Protein AF-A0A812L9D6-F1 (afdb_monomer_lite)

Radius of gyration: 20.51 Å; chains: 1; bounding box: 46×34×57 Å

InterPro domains:
  IPR001214 SET domain [PF00856] (75-117)
  IPR046341 SET domain superfamily [G3DSA:2.170.270.10] (20-146)
  IPR046341 SET domain superfamily [SSF82199] (72-144)
  IPR050869 Histone-lysine N-methyltransferase [PTHR12197] (23-146)

Structure (mmCIF, N/CA/C/O backbone):
data_AF-A0A812L9D6-F1
#
_entry.id   AF-A0A812L9D6-F1
#
loop_
_atom_site.group_PDB
_atom_site.id
_atom_site.type_symbol
_atom_site.label_atom_id
_atom_site.label_alt_id
_atom_site.label_comp_id
_atom_site.label_asym_id
_atom_site.label_entity_id
_atom_site.label_seq_id
_atom_site.pdbx_PDB_ins_code
_atom_site.Cartn_x
_atom_site.Cartn_y
_atom_site.Cartn_z
_atom_site.occupancy
_atom_site.B_iso_or_equiv
_atom_site.auth_seq_id
_atom_site.auth_comp_id
_atom_site.auth_asym_id
_atom_site.auth_atom_id
_atom_site.pdbx_PDB_model_num
ATOM 1 N N . MET A 1 1 ? -16.337 -14.454 28.042 1.00 45.38 1 MET A N 1
ATOM 2 C CA . MET A 1 1 ? -16.118 -13.035 28.392 1.00 45.38 1 MET A CA 1
ATOM 3 C C . MET A 1 1 ? -17.314 -12.297 27.827 1.00 45.38 1 MET A C 1
ATOM 5 O O . MET A 1 1 ? -17.505 -12.370 26.621 1.00 45.38 1 MET A O 1
ATOM 9 N N . LEU A 1 2 ? -18.197 -11.787 28.682 1.00 55.41 2 LEU A N 1
ATOM 10 C CA . LEU A 1 2 ? -19.445 -11.154 28.254 1.00 55.41 2 LEU A CA 1
ATOM 11 C C . LEU A 1 2 ? -19.100 -9.796 27.634 1.00 55.41 2 LEU A C 1
ATOM 13 O O . LEU A 1 2 ? -18.436 -8.988 28.278 1.00 55.41 2 LEU A O 1
ATOM 17 N N . THR A 1 3 ? -19.486 -9.580 26.380 1.00 57.03 3 THR A N 1
ATOM 18 C CA . THR A 1 3 ? -19.494 -8.247 25.767 1.00 57.03 3 THR A CA 1
ATOM 19 C C . THR A 1 3 ? -20.417 -7.343 26.594 1.00 57.03 3 THR A C 1
ATOM 21 O O . THR A 1 3 ? -21.550 -7.762 26.846 1.00 57.03 3 THR A O 1
ATOM 24 N N . PRO A 1 4 ? -19.960 -6.162 27.052 1.00 64.38 4 PRO A N 1
ATOM 25 C CA . PRO A 1 4 ? -20.792 -5.234 27.821 1.00 64.38 4 PRO A CA 1
ATOM 26 C C . PRO A 1 4 ? -22.018 -4.783 27.017 1.00 64.38 4 PRO A C 1
ATOM 28 O O . PRO A 1 4 ? -21.965 -4.746 25.784 1.00 64.38 4 PRO A O 1
ATOM 31 N N . SER A 1 5 ? -23.111 -4.423 27.695 1.00 71.44 5 SER A N 1
ATOM 32 C CA . SER A 1 5 ? -24.250 -3.777 27.029 1.00 71.44 5 SER A CA 1
ATOM 33 C C . SER A 1 5 ? -23.889 -2.351 26.582 1.00 71.44 5 SER A C 1
ATOM 35 O O . SER A 1 5 ? -22.918 -1.772 27.070 1.00 71.44 5 SER A O 1
ATOM 37 N N . GLU A 1 6 ? -24.666 -1.751 25.671 1.00 67.44 6 GLU A N 1
ATOM 38 C CA . GLU A 1 6 ? -24.433 -0.355 25.250 1.00 67.44 6 GLU A CA 1
ATOM 39 C C . GLU A 1 6 ? -24.494 0.633 26.427 1.00 67.44 6 GLU A C 1
ATOM 41 O O . GLU A 1 6 ? -23.707 1.574 26.480 1.00 67.44 6 GLU A O 1
ATOM 46 N N . GLN A 1 7 ? -25.364 0.383 27.410 1.00 75.94 7 GLN A N 1
ATOM 47 C CA . GLN A 1 7 ? -25.464 1.212 28.615 1.00 75.94 7 GLN A CA 1
ATOM 48 C C . GLN A 1 7 ? -24.218 1.095 29.504 1.00 75.94 7 GLN A C 1
ATOM 50 O O . GLN A 1 7 ? -23.740 2.104 30.022 1.00 75.94 7 GLN A O 1
ATOM 55 N N . ASP A 1 8 ? -23.652 -0.109 29.640 1.00 75.44 8 ASP A N 1
ATOM 56 C CA . ASP A 1 8 ? -22.405 -0.319 30.393 1.00 75.44 8 ASP A CA 1
ATOM 57 C C . ASP A 1 8 ? -21.229 0.404 29.725 1.00 75.44 8 ASP A C 1
ATOM 59 O O . ASP A 1 8 ? -20.369 0.981 30.386 1.00 75.44 8 ASP A O 1
ATOM 63 N N . LEU A 1 9 ? -21.208 0.396 28.394 1.00 70.56 9 LEU A N 1
ATOM 64 C CA . LEU A 1 9 ? -20.206 1.066 27.575 1.00 70.56 9 LEU A CA 1
ATOM 65 C C . LEU A 1 9 ? -20.227 2.581 27.719 1.00 70.56 9 LEU A C 1
ATOM 67 O O . LEU A 1 9 ? -19.166 3.196 27.829 1.00 70.56 9 LEU A O 1
ATOM 71 N N . ASP A 1 10 ? -21.416 3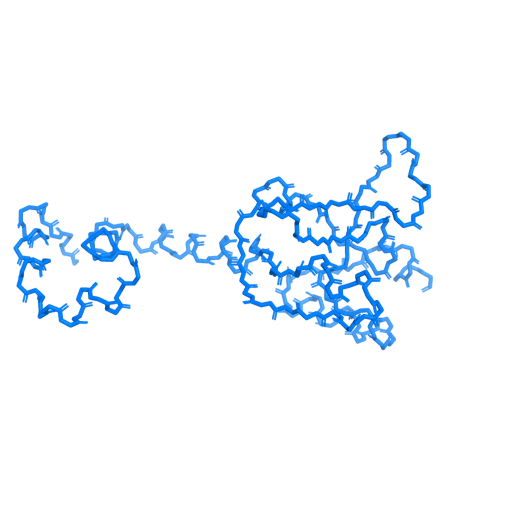.168 27.747 1.00 73.12 10 ASP A N 1
ATOM 72 C CA . ASP A 1 10 ? -21.584 4.608 27.908 1.00 73.12 10 ASP A CA 1
ATOM 73 C C . ASP A 1 10 ? -21.152 5.063 29.297 1.00 73.12 10 ASP A C 1
ATOM 75 O O . ASP A 1 10 ? -20.348 5.988 29.414 1.00 73.12 10 ASP A O 1
ATOM 79 N N . ALA A 1 11 ? -21.545 4.322 30.334 1.00 78.12 11 ALA A N 1
ATOM 80 C CA . ALA A 1 11 ? -21.069 4.561 31.691 1.00 78.12 11 ALA A CA 1
ATOM 81 C C . ALA A 1 11 ? -19.537 4.431 31.800 1.00 78.12 11 ALA A C 1
ATOM 83 O O . ALA A 1 11 ? -18.886 5.235 32.468 1.00 78.12 11 ALA A O 1
ATOM 84 N N . MET A 1 12 ? -18.931 3.451 31.118 1.00 74.88 12 MET A N 1
ATOM 85 C CA . MET A 1 12 ? -17.473 3.288 31.084 1.00 74.88 12 MET A CA 1
ATOM 86 C C . MET A 1 12 ? -16.769 4.452 30.382 1.00 74.88 12 MET A C 1
ATOM 88 O O . MET A 1 12 ? -15.722 4.891 30.855 1.00 74.88 12 MET A O 1
ATOM 92 N N . VAL A 1 13 ? -17.317 4.945 29.268 1.00 71.00 13 VAL A N 1
ATOM 93 C CA . VAL A 1 13 ? -16.786 6.103 28.535 1.00 71.00 13 VAL A CA 1
ATOM 94 C C . VAL A 1 13 ? -16.868 7.371 29.379 1.00 71.00 13 VAL A C 1
ATOM 96 O O . VAL A 1 13 ? -15.885 8.105 29.455 1.00 71.00 13 VAL A O 1
ATOM 99 N N . GLU A 1 14 ? -18.007 7.619 30.023 1.00 75.62 14 GLU A N 1
ATOM 100 C CA . GLU A 1 14 ? -18.222 8.789 30.883 1.00 75.62 14 GLU A CA 1
ATOM 101 C C . GLU A 1 14 ? -17.350 8.756 32.144 1.00 75.62 14 GLU A C 1
ATOM 103 O O . GLU A 1 14 ? -16.898 9.799 32.616 1.00 75.62 14 GLU A O 1
ATOM 108 N N . ALA A 1 15 ? -17.051 7.561 32.662 1.00 76.94 15 ALA A N 1
ATOM 109 C CA . ALA A 1 15 ? -16.161 7.371 33.803 1.00 76.94 15 ALA A CA 1
ATOM 110 C C . ALA A 1 15 ? -14.666 7.514 33.458 1.00 76.94 15 ALA A C 1
ATOM 112 O O . ALA A 1 15 ? -13.825 7.524 34.365 1.00 76.94 15 ALA A O 1
ATOM 113 N N . LEU A 1 16 ? -14.291 7.606 32.173 1.00 69.31 16 LEU A N 1
ATOM 114 C CA . LEU A 1 16 ? -12.894 7.819 31.807 1.00 69.31 16 LEU A CA 1
ATOM 115 C C . LEU A 1 16 ? -12.440 9.212 32.262 1.00 69.31 16 LEU A C 1
ATOM 117 O O . LEU A 1 16 ? -13.097 10.211 31.969 1.00 69.31 16 LEU A O 1
ATOM 121 N N . PRO A 1 17 ? -11.265 9.322 32.909 1.00 64.19 17 PRO A N 1
ATOM 122 C CA . PRO A 1 17 ? -10.674 10.619 33.193 1.00 64.19 17 PRO A CA 1
ATOM 123 C C . PRO A 1 17 ? -10.557 11.451 31.910 1.00 64.19 17 PRO A C 1
ATOM 125 O O . PRO A 1 17 ? -10.134 10.923 30.879 1.00 64.19 17 PRO A O 1
ATOM 128 N N . ALA A 1 18 ? -10.856 12.752 31.979 1.00 64.12 18 ALA A N 1
ATOM 129 C CA . ALA A 1 18 ? -10.880 13.645 30.812 1.00 64.12 18 ALA A CA 1
ATOM 130 C C . ALA A 1 18 ? -9.596 13.579 29.955 1.00 64.12 18 ALA A C 1
ATOM 132 O O . ALA A 1 18 ? -9.654 13.636 28.728 1.00 64.12 18 ALA A O 1
ATOM 133 N N . TRP A 1 19 ? -8.437 13.365 30.590 1.00 61.69 19 TRP A N 1
ATOM 134 C CA . TRP A 1 19 ? -7.146 13.214 29.910 1.00 61.69 19 TRP A CA 1
ATOM 135 C C . TRP A 1 19 ? -7.030 11.928 29.070 1.00 61.69 19 TRP A C 1
ATOM 137 O O . TRP A 1 19 ? -6.296 11.889 28.085 1.00 61.69 19 TRP A O 1
ATOM 147 N N . ARG A 1 20 ? -7.755 10.863 29.429 1.00 54.56 20 ARG A N 1
ATOM 148 C CA . ARG A 1 20 ? -7.703 9.554 28.761 1.00 54.56 20 ARG A CA 1
ATOM 149 C C . ARG A 1 20 ? -8.584 9.518 27.512 1.00 54.56 20 ARG A C 1
ATOM 151 O O . ARG A 1 20 ? -8.209 8.891 26.526 1.00 54.56 20 ARG A O 1
ATOM 158 N N . GLY A 1 21 ? -9.694 10.261 27.522 1.00 51.97 21 GLY A N 1
ATOM 159 C CA . GLY A 1 21 ? -10.504 10.529 26.329 1.00 51.97 21 GLY A CA 1
ATOM 160 C C . GLY A 1 21 ? -9.778 11.387 25.283 1.00 51.97 21 GLY A C 1
ATOM 161 O O . GLY A 1 21 ? -10.024 11.219 24.096 1.00 51.97 21 GLY A O 1
ATOM 162 N N . GLN A 1 22 ? -8.844 12.247 25.711 1.00 51.81 22 GLN A N 1
ATOM 163 C CA . GLN A 1 22 ? -8.005 13.074 24.830 1.00 51.81 22 GLN A CA 1
ATOM 164 C C . GLN A 1 22 ? -6.818 12.317 24.202 1.00 51.81 22 GLN A C 1
ATOM 166 O O . GLN A 1 22 ? -6.334 12.726 23.152 1.00 51.81 22 GLN A O 1
ATOM 171 N N . GLN A 1 23 ? -6.339 11.227 24.818 1.00 52.41 23 GLN A N 1
ATOM 172 C CA . GLN A 1 23 ? -5.249 10.396 24.271 1.00 52.41 23 GLN A CA 1
ATOM 173 C C . GLN A 1 23 ? -5.710 9.384 23.219 1.00 52.41 23 GLN A C 1
ATOM 175 O O . GLN A 1 23 ? -4.919 8.963 22.377 1.00 52.41 23 GLN A O 1
ATOM 180 N N . LEU A 1 24 ? -6.975 8.970 23.261 1.00 54.59 24 LEU A N 1
ATOM 181 C CA . LEU A 1 24 ? -7.573 8.232 22.160 1.00 54.59 24 LEU A CA 1
ATOM 182 C C . LEU A 1 24 ? -7.982 9.265 21.115 1.00 54.59 24 LEU A C 1
ATOM 184 O O . LEU A 1 24 ? -8.985 9.943 21.297 1.00 54.59 24 LEU A O 1
ATOM 188 N N . GLU A 1 25 ? -7.244 9.381 20.012 1.00 54.00 25 GLU A N 1
ATOM 189 C CA . GLU A 1 25 ? -7.570 10.329 18.928 1.00 54.00 25 GLU A CA 1
ATOM 190 C C . GLU A 1 25 ? -9.014 10.159 18.386 1.00 54.00 25 GLU A C 1
ATOM 192 O O . GLU A 1 25 ? -9.555 11.072 17.770 1.00 54.00 25 GLU A O 1
ATOM 197 N N . GLY A 1 26 ? -9.673 9.020 18.658 1.00 58.31 26 GLY A N 1
ATOM 198 C CA . GLY A 1 26 ? -11.087 8.754 18.348 1.00 58.31 26 GLY A CA 1
ATOM 199 C C . GLY A 1 26 ? -12.085 8.874 19.517 1.00 58.31 26 GLY A C 1
ATOM 200 O O . GLY A 1 26 ? -13.252 8.520 19.342 1.00 58.31 26 GLY A O 1
ATOM 201 N N . GLY A 1 27 ? -11.659 9.328 20.702 1.00 65.62 27 GLY A N 1
ATOM 202 C CA . GLY A 1 27 ? -12.511 9.607 21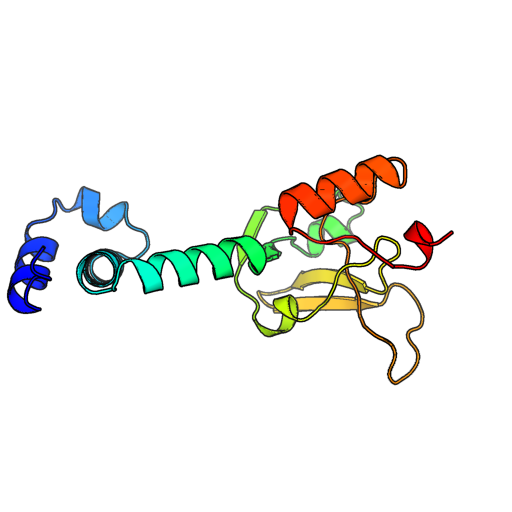.866 1.00 65.62 27 GLY A CA 1
ATOM 203 C C . GLY A 1 27 ? -13.429 8.451 22.294 1.00 65.62 27 GLY A C 1
ATOM 204 O O . GLY A 1 27 ? -13.065 7.276 22.215 1.00 65.62 27 GLY A O 1
ATOM 205 N N . ALA A 1 28 ? -14.650 8.786 22.722 1.00 64.88 28 ALA A N 1
ATOM 206 C CA . ALA A 1 28 ? -15.708 7.840 23.101 1.00 64.88 28 ALA A CA 1
ATOM 207 C C . ALA A 1 28 ? -15.980 6.754 22.042 1.00 64.88 28 ALA A C 1
ATOM 209 O O . ALA A 1 28 ? -16.230 5.597 22.377 1.00 64.88 28 ALA A O 1
ATOM 210 N N . ASN A 1 29 ? -15.880 7.105 20.756 1.00 65.00 29 ASN A N 1
ATOM 211 C CA . ASN A 1 29 ? -16.116 6.171 19.657 1.00 65.00 29 ASN A CA 1
ATOM 212 C C . ASN A 1 29 ? -15.018 5.107 19.563 1.00 65.00 29 ASN A C 1
ATOM 214 O O . ASN A 1 29 ? -15.325 3.949 19.295 1.00 65.00 29 ASN A O 1
ATOM 218 N N . ALA A 1 30 ? -13.757 5.467 19.825 1.00 67.88 30 ALA A N 1
ATOM 219 C CA . ALA A 1 30 ? -12.663 4.497 19.878 1.00 67.88 30 ALA A CA 1
ATOM 220 C C . ALA A 1 30 ? -12.847 3.507 21.036 1.00 67.88 30 ALA A C 1
ATOM 222 O O . ALA A 1 30 ? -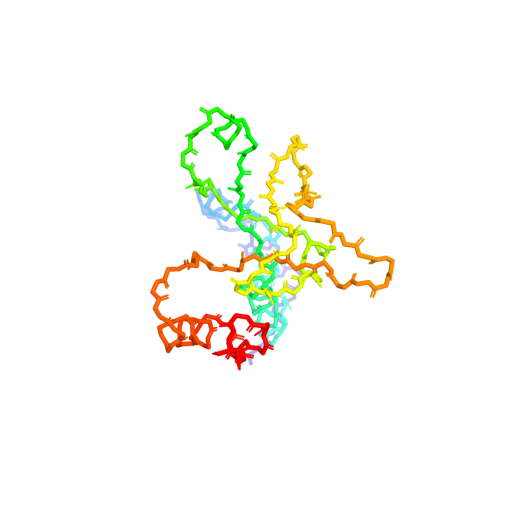12.628 2.312 20.863 1.00 67.88 30 ALA A O 1
ATOM 223 N N . VAL A 1 31 ? -13.296 3.993 22.197 1.00 66.19 31 VAL A N 1
ATOM 224 C CA . VAL A 1 31 ? -13.613 3.151 23.359 1.00 66.19 31 VAL A CA 1
ATOM 225 C C . VAL A 1 31 ? -14.746 2.190 23.013 1.00 66.19 31 VAL A C 1
ATOM 227 O O . VAL A 1 31 ? -14.559 0.981 23.118 1.00 66.19 31 VAL A O 1
ATOM 230 N N . ARG A 1 32 ? -15.879 2.698 22.508 1.00 66.44 32 ARG A N 1
ATOM 231 C CA . ARG A 1 32 ? -17.006 1.858 22.080 1.00 66.44 32 ARG A CA 1
ATOM 232 C C . ARG A 1 32 ? -16.553 0.780 21.098 1.00 66.44 32 ARG A C 1
ATOM 234 O O . ARG A 1 32 ? -16.812 -0.392 21.336 1.00 66.44 32 ARG A O 1
ATOM 241 N N . LEU A 1 33 ? -15.798 1.151 20.065 1.00 67.38 33 LEU A N 1
ATOM 242 C CA . LEU A 1 33 ? -15.317 0.220 19.043 1.00 67.38 33 LEU A CA 1
ATOM 243 C C . LEU A 1 33 ? -14.384 -0.861 19.614 1.00 67.38 33 LEU A C 1
ATOM 245 O O . LEU A 1 33 ? -14.453 -2.003 19.181 1.00 67.38 33 LEU A O 1
ATOM 249 N N . LEU A 1 34 ? -13.550 -0.546 20.611 1.00 67.88 34 LEU A N 1
ATOM 250 C CA . LEU A 1 34 ? -12.671 -1.529 21.260 1.00 67.88 34 LEU A CA 1
ATOM 251 C C . LEU A 1 34 ? -13.417 -2.537 22.147 1.00 67.88 34 LEU A C 1
ATOM 253 O O . LEU A 1 34 ? -12.923 -3.647 22.342 1.00 67.88 34 LEU A O 1
ATOM 257 N N . PHE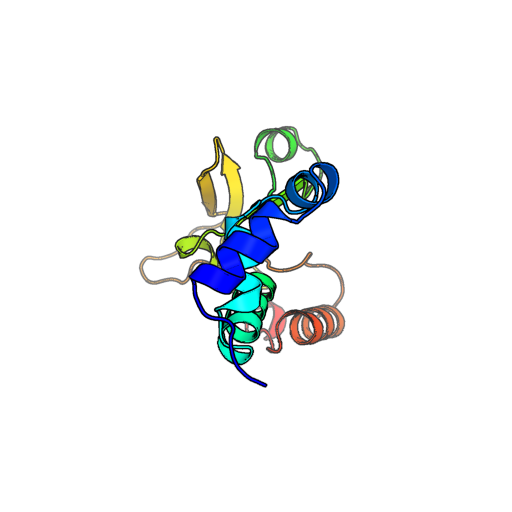 A 1 35 ? -14.570 -2.158 22.695 1.00 70.44 35 PHE A N 1
ATOM 258 C CA . PHE A 1 35 ? -15.334 -2.985 23.634 1.00 70.44 35 PHE A CA 1
ATOM 259 C C . PHE A 1 35 ? -16.532 -3.705 22.995 1.00 70.44 35 PHE A C 1
ATOM 261 O O . PHE A 1 35 ? -16.935 -4.750 23.505 1.00 70.44 35 PHE A O 1
ATOM 268 N N . THR A 1 36 ? -17.091 -3.189 21.894 1.00 71.69 36 THR A N 1
ATOM 269 C CA . THR A 1 36 ? -18.190 -3.840 21.156 1.00 71.69 36 THR A CA 1
ATOM 270 C C . THR A 1 36 ? -17.711 -4.700 19.998 1.00 71.69 36 THR A C 1
ATOM 272 O O . THR A 1 36 ? -18.368 -5.691 19.673 1.00 71.69 36 THR A O 1
ATOM 275 N N . ALA A 1 37 ? -16.592 -4.347 19.357 1.00 76.69 37 ALA A N 1
ATOM 276 C CA . ALA A 1 37 ? -16.125 -5.103 18.208 1.00 76.69 37 ALA A CA 1
ATOM 277 C C . ALA A 1 37 ? -15.607 -6.471 18.645 1.00 76.69 37 ALA A C 1
ATOM 279 O O . ALA A 1 37 ? -14.900 -6.626 19.648 1.00 76.69 37 ALA A O 1
ATOM 280 N N . ARG A 1 38 ? -15.924 -7.489 17.845 1.00 82.88 38 ARG A N 1
ATOM 281 C CA . ARG A 1 38 ? -15.369 -8.817 18.081 1.00 82.88 38 ARG A CA 1
ATOM 282 C C . ARG A 1 38 ? -13.865 -8.777 17.814 1.00 82.88 38 ARG A C 1
ATOM 284 O O . ARG A 1 38 ? -13.379 -8.092 16.914 1.00 82.88 38 ARG A O 1
ATOM 291 N N . ARG A 1 39 ? -13.099 -9.529 18.605 1.00 83.44 39 ARG A N 1
ATOM 292 C CA . ARG A 1 39 ? -11.630 -9.512 18.545 1.00 83.44 39 ARG A CA 1
ATOM 293 C C . ARG A 1 39 ? -11.091 -9.842 17.143 1.00 83.44 39 ARG A C 1
ATOM 295 O O . ARG A 1 39 ? -10.091 -9.270 16.720 1.00 83.44 39 ARG A O 1
ATOM 302 N N . ASP A 1 40 ? -11.749 -10.751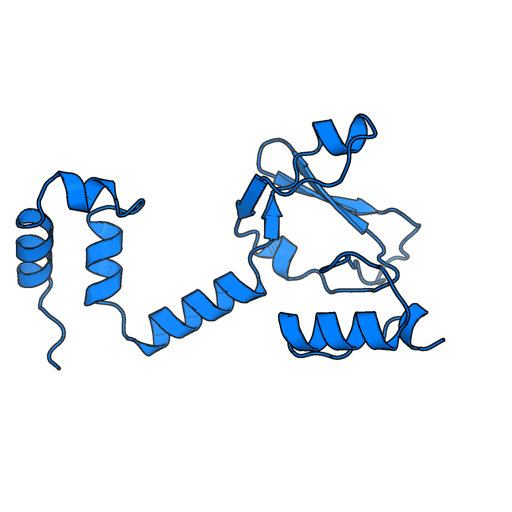 16.426 1.00 85.69 40 ASP A N 1
ATOM 303 C CA . ASP A 1 40 ? -11.440 -11.097 15.035 1.00 85.69 40 ASP A CA 1
ATOM 304 C C . ASP A 1 40 ? -11.609 -9.907 14.083 1.00 85.69 40 ASP A C 1
ATOM 306 O O . ASP A 1 40 ? -10.743 -9.682 13.240 1.00 85.69 40 ASP A O 1
ATOM 310 N N . GLU A 1 41 ? -12.653 -9.094 14.248 1.00 85.81 41 GLU A N 1
ATOM 311 C CA . GLU A 1 41 ? -12.887 -7.901 13.422 1.00 85.81 41 GLU A CA 1
ATOM 312 C C . GLU A 1 41 ? -11.799 -6.843 13.633 1.00 85.81 41 GLU A C 1
ATOM 314 O O . GLU A 1 41 ? -11.290 -6.281 12.659 1.00 85.81 41 GLU A O 1
ATOM 319 N N . ILE A 1 42 ? -11.377 -6.629 14.884 1.00 85.31 42 ILE A N 1
ATOM 320 C CA . ILE A 1 42 ? -10.275 -5.714 15.210 1.00 85.31 42 ILE A CA 1
ATOM 321 C C . ILE A 1 42 ? -8.979 -6.191 14.547 1.00 85.31 42 ILE A C 1
ATOM 323 O O . ILE A 1 42 ? -8.299 -5.403 13.888 1.00 85.31 42 ILE A O 1
ATOM 327 N N . TYR A 1 43 ? -8.639 -7.480 14.659 1.00 87.94 43 TYR A N 1
ATOM 328 C CA . TYR A 1 43 ? -7.444 -8.019 14.004 1.00 87.94 43 TYR A CA 1
ATOM 329 C C . TYR A 1 43 ? -7.521 -7.917 12.483 1.00 87.94 43 TYR A C 1
ATOM 331 O O . TYR A 1 43 ? -6.549 -7.499 11.856 1.00 87.94 43 TYR A O 1
ATOM 339 N N . HIS A 1 44 ? -8.671 -8.227 11.883 1.00 89.44 44 HIS A N 1
ATOM 340 C CA . HIS A 1 44 ? -8.865 -8.068 10.446 1.00 89.44 44 HIS A CA 1
ATOM 341 C C . HIS A 1 44 ? -8.668 -6.617 10.000 1.00 89.44 44 HIS A C 1
ATOM 343 O O . HIS A 1 44 ? -7.992 -6.377 8.996 1.00 89.44 44 HIS A O 1
ATOM 349 N N . LEU A 1 45 ? -9.204 -5.645 10.741 1.00 89.94 45 LEU A N 1
ATOM 350 C CA . LEU A 1 45 ? -9.022 -4.228 10.440 1.00 89.94 45 LEU A CA 1
ATOM 351 C C . LEU A 1 45 ? -7.554 -3.806 10.568 1.00 89.94 45 LEU A C 1
ATOM 353 O O . LEU A 1 45 ? -7.024 -3.176 9.654 1.00 89.94 45 LEU A O 1
ATOM 357 N N . LEU A 1 46 ? -6.878 -4.199 11.650 1.00 91.00 46 LEU A N 1
ATOM 358 C CA . LEU A 1 46 ? -5.458 -3.906 11.857 1.00 91.00 46 LEU A CA 1
ATOM 359 C C . LEU A 1 46 ? -4.589 -4.504 10.749 1.00 91.00 46 LEU A C 1
ATOM 361 O O . LEU A 1 46 ? -3.719 -3.812 10.226 1.00 91.00 46 LEU A O 1
ATOM 365 N N . CYS A 1 47 ? -4.853 -5.745 10.329 1.00 92.25 47 CYS A N 1
ATOM 366 C CA . CYS A 1 47 ? -4.175 -6.347 9.182 1.00 92.25 47 CYS A CA 1
ATOM 367 C C . CYS A 1 47 ? -4.417 -5.526 7.909 1.00 92.25 47 CYS A C 1
ATOM 369 O O . CYS A 1 47 ? -3.471 -5.203 7.194 1.00 92.25 47 CYS A O 1
ATOM 371 N N . ARG A 1 48 ? -5.664 -5.130 7.628 1.00 92.88 48 ARG A N 1
ATOM 372 C CA . ARG A 1 48 ? -5.967 -4.312 6.444 1.00 92.88 48 ARG A CA 1
ATOM 373 C C . ARG A 1 48 ? -5.230 -2.978 6.478 1.00 92.88 48 ARG A C 1
ATOM 375 O O . ARG A 1 48 ? -4.644 -2.616 5.465 1.00 92.88 48 ARG A O 1
ATOM 382 N N . ILE A 1 49 ? -5.205 -2.286 7.615 1.00 93.31 49 ILE A N 1
ATOM 383 C CA . ILE A 1 49 ? -4.462 -1.029 7.769 1.00 93.31 49 ILE A CA 1
ATOM 384 C C . ILE A 1 49 ? -2.962 -1.273 7.562 1.00 93.31 49 ILE A C 1
ATOM 386 O O . ILE A 1 49 ? -2.351 -0.590 6.748 1.00 93.31 49 ILE A O 1
ATOM 390 N N . ALA A 1 50 ? -2.384 -2.285 8.212 1.00 91.81 50 ALA A N 1
ATOM 391 C CA . ALA A 1 50 ? -0.952 -2.577 8.134 1.00 91.81 50 ALA A CA 1
ATOM 392 C C . ALA A 1 50 ? -0.462 -2.878 6.706 1.00 91.81 50 ALA A C 1
ATOM 394 O O . ALA A 1 50 ? 0.656 -2.507 6.360 1.00 91.81 50 ALA A O 1
ATOM 395 N N . PHE A 1 51 ? -1.287 -3.528 5.878 1.00 92.81 51 PHE A N 1
ATOM 396 C CA . PHE A 1 51 ? -0.899 -3.921 4.517 1.00 92.81 51 PHE A CA 1
ATOM 397 C C . PHE A 1 51 ? -1.370 -2.967 3.411 1.00 92.81 51 PHE A C 1
ATOM 399 O O . PHE A 1 51 ? -0.849 -3.052 2.302 1.00 92.81 51 PHE A O 1
ATOM 406 N N . ASN A 1 52 ? -2.341 -2.086 3.675 1.00 95.25 52 ASN A N 1
ATOM 407 C CA . ASN A 1 52 ? -2.962 -1.242 2.641 1.00 95.25 52 ASN A CA 1
ATOM 408 C C . ASN A 1 52 ? -2.861 0.263 2.919 1.00 95.25 52 ASN A C 1
ATOM 410 O O . ASN A 1 52 ? -3.216 1.062 2.051 1.00 95.25 52 ASN A O 1
ATOM 414 N N . ALA A 1 53 ? -2.414 0.675 4.109 1.00 94.94 53 ALA A N 1
ATOM 415 C CA . ALA A 1 53 ? -2.133 2.080 4.357 1.00 94.94 53 ALA A CA 1
ATOM 416 C C . ALA A 1 53 ? -0.956 2.533 3.488 1.00 94.94 53 ALA A C 1
ATOM 418 O O . ALA A 1 53 ? 0.061 1.849 3.372 1.00 94.94 53 ALA A O 1
ATOM 419 N N . MET A 1 54 ? -1.101 3.704 2.880 1.00 93.94 54 MET A N 1
ATOM 420 C CA . MET A 1 54 ? -0.049 4.316 2.082 1.00 93.94 54 MET A CA 1
ATOM 421 C C . MET A 1 54 ? 0.633 5.395 2.902 1.00 93.94 54 MET A C 1
ATOM 423 O O . MET A 1 54 ? -0.025 6.124 3.648 1.00 93.94 54 MET A O 1
ATOM 427 N N . ALA A 1 55 ? 1.949 5.516 2.753 1.00 92.62 55 ALA A N 1
ATOM 428 C CA . ALA A 1 55 ? 2.663 6.637 3.334 1.00 92.62 55 ALA A CA 1
ATOM 429 C C . ALA A 1 55 ? 2.136 7.963 2.753 1.00 92.62 55 ALA A C 1
ATOM 431 O O . ALA A 1 55 ? 1.656 8.035 1.624 1.00 92.62 55 ALA A O 1
ATOM 432 N N . LEU A 1 56 ? 2.222 9.034 3.530 1.00 94.06 56 LEU A N 1
ATOM 433 C CA . LEU A 1 56 ? 1.938 10.387 3.076 1.00 94.06 56 LEU A CA 1
ATOM 434 C C . LEU A 1 56 ? 3.246 11.023 2.625 1.00 94.06 56 LEU A C 1
ATOM 436 O O . LEU A 1 56 ? 4.134 11.261 3.440 1.00 94.06 56 LEU A O 1
ATOM 440 N N . VAL A 1 57 ? 3.363 11.293 1.327 1.00 94.44 57 VAL A N 1
ATOM 441 C CA . VAL A 1 57 ? 4.524 11.968 0.731 1.00 94.44 57 VAL A CA 1
ATOM 442 C C . VAL A 1 57 ? 4.021 13.226 0.039 1.00 94.44 57 VAL A C 1
ATOM 444 O O . VAL A 1 57 ? 3.390 13.124 -1.016 1.00 94.44 57 VAL A O 1
ATOM 447 N N . PRO A 1 58 ? 4.244 14.413 0.625 1.00 93.94 58 PRO A N 1
ATOM 448 C CA . PRO A 1 58 ? 3.809 15.666 0.025 1.00 93.94 58 PRO A CA 1
ATOM 449 C C . PRO A 1 58 ? 4.497 15.915 -1.321 1.00 93.94 58 PRO A C 1
ATOM 451 O O . PRO A 1 58 ? 5.696 15.680 -1.470 1.00 93.94 58 PRO A O 1
ATOM 454 N N . GLU A 1 59 ? 3.757 16.444 -2.296 1.00 94.19 59 GLU A N 1
ATOM 455 C CA . GLU A 1 59 ? 4.312 16.726 -3.624 1.00 94.19 59 GLU A CA 1
ATOM 456 C C . GLU A 1 59 ? 5.413 17.796 -3.618 1.00 94.19 59 GLU A C 1
ATOM 458 O O . GLU A 1 59 ? 6.428 17.639 -4.294 1.00 94.19 59 GLU A O 1
ATOM 463 N N . ALA A 1 60 ? 5.213 18.905 -2.898 1.00 90.75 60 ALA A N 1
ATOM 464 C CA . ALA A 1 60 ? 6.076 20.080 -3.029 1.00 90.75 60 ALA A CA 1
ATOM 465 C C . ALA A 1 60 ? 7.570 19.777 -2.760 1.00 90.75 60 ALA A C 1
ATOM 467 O O . ALA A 1 60 ? 8.396 20.141 -3.600 1.00 90.75 60 ALA A O 1
ATOM 468 N N . PRO A 1 61 ? 7.948 19.044 -1.687 1.00 88.31 61 PRO A N 1
ATOM 469 C CA . PRO A 1 61 ? 9.331 18.612 -1.486 1.00 88.31 61 PRO A CA 1
ATOM 470 C C . PRO A 1 61 ? 9.863 17.721 -2.612 1.00 88.31 61 PRO A C 1
ATOM 472 O O . PRO A 1 61 ? 11.011 17.885 -3.014 1.00 88.31 61 PRO A O 1
ATOM 475 N N . LEU A 1 62 ? 9.044 16.807 -3.145 1.00 86.69 62 LEU A N 1
ATOM 476 C CA . LEU A 1 62 ? 9.441 15.902 -4.228 1.00 86.69 62 LEU A CA 1
ATOM 477 C C . LEU A 1 62 ? 9.757 16.676 -5.519 1.00 86.69 62 LEU A C 1
ATOM 479 O O . LEU A 1 62 ? 10.740 16.382 -6.196 1.00 86.69 62 LEU A O 1
ATOM 483 N N . ARG A 1 63 ? 8.950 17.692 -5.851 1.00 87.81 63 ARG A N 1
ATOM 484 C CA . ARG A 1 63 ? 9.137 18.533 -7.049 1.00 87.81 63 ARG A CA 1
ATOM 485 C C . ARG A 1 63 ? 10.301 19.507 -6.932 1.00 87.81 63 ARG A C 1
ATOM 487 O O . ARG A 1 63 ? 10.930 19.809 -7.939 1.00 87.81 63 ARG A O 1
ATOM 494 N N . ALA A 1 64 ? 10.618 19.960 -5.724 1.00 88.94 64 ALA A N 1
ATOM 495 C CA . ALA A 1 64 ? 11.741 20.860 -5.464 1.00 88.94 64 ALA A CA 1
ATOM 496 C C . ALA A 1 64 ? 13.121 20.165 -5.517 1.00 88.94 64 ALA A C 1
ATOM 498 O O . ALA A 1 64 ? 14.114 20.737 -5.075 1.00 88.94 64 ALA A O 1
ATOM 499 N N . GLY A 1 65 ? 13.197 18.916 -5.997 1.00 83.44 65 GLY A N 1
ATOM 500 C CA . GLY A 1 65 ? 14.419 18.104 -5.951 1.00 83.44 65 GLY A CA 1
ATOM 501 C C . GLY A 1 65 ? 14.762 17.601 -4.545 1.00 83.44 65 GLY A C 1
ATOM 502 O O . GLY A 1 65 ? 15.866 17.108 -4.309 1.00 83.44 65 GLY A O 1
ATOM 503 N N . GLY A 1 66 ? 13.830 17.726 -3.598 1.00 82.00 66 GLY A N 1
ATOM 504 C CA . GLY A 1 66 ? 13.968 17.187 -2.257 1.00 82.00 66 GLY A CA 1
ATOM 505 C C . GLY A 1 66 ? 13.927 15.660 -2.246 1.00 82.00 66 GLY A C 1
ATOM 506 O O . GLY A 1 66 ? 13.513 14.994 -3.196 1.00 82.00 66 GLY A O 1
ATOM 507 N N . ARG A 1 67 ? 14.372 15.083 -1.128 1.00 81.12 67 ARG A N 1
ATOM 508 C CA . ARG A 1 67 ? 14.300 13.636 -0.920 1.00 81.12 67 ARG A CA 1
ATOM 509 C C . ARG A 1 67 ? 12.871 13.198 -0.626 1.00 81.12 67 ARG A C 1
ATOM 511 O O . ARG A 1 67 ? 12.093 13.933 -0.021 1.00 81.12 67 ARG A O 1
ATOM 518 N N . TRP A 1 68 ? 12.581 11.955 -0.995 1.00 85.25 68 TRP A N 1
ATOM 519 C CA . TRP A 1 68 ? 11.372 11.261 -0.577 1.00 85.25 68 TRP A CA 1
ATOM 520 C C . TRP A 1 68 ? 11.268 11.279 0.950 1.00 85.25 68 TRP A C 1
ATOM 522 O O . TRP A 1 68 ? 12.174 10.803 1.639 1.00 85.25 68 TRP A O 1
ATOM 532 N N . ARG A 1 69 ? 10.192 11.865 1.477 1.00 87.50 69 ARG A N 1
ATOM 533 C CA . ARG A 1 69 ? 9.972 12.007 2.916 1.00 87.50 69 ARG A CA 1
ATOM 534 C C . ARG A 1 69 ? 8.534 11.660 3.245 1.00 87.50 69 ARG A C 1
ATOM 536 O O . ARG A 1 69 ? 7.608 12.327 2.794 1.00 87.50 69 ARG A O 1
ATOM 543 N N . GLU A 1 70 ? 8.389 10.633 4.062 1.00 91.38 70 GLU A N 1
ATOM 544 C CA . GLU A 1 70 ? 7.109 10.188 4.589 1.00 91.38 70 GLU A CA 1
ATOM 545 C C . GLU A 1 70 ? 6.772 11.022 5.830 1.00 91.38 70 GLU A C 1
ATOM 547 O O . GLU A 1 70 ? 7.619 11.219 6.705 1.00 91.38 70 GLU A O 1
ATOM 552 N N . THR A 1 71 ? 5.558 11.564 5.887 1.00 91.12 71 THR A N 1
ATOM 553 C CA . THR A 1 71 ? 5.092 12.428 6.987 1.00 91.12 71 THR A CA 1
ATOM 554 C C . THR A 1 71 ? 3.975 11.795 7.815 1.00 91.12 71 THR A C 1
ATOM 556 O O . THR A 1 71 ? 3.499 12.412 8.760 1.00 91.12 71 THR A O 1
ATOM 559 N N . GLY A 1 72 ? 3.540 10.587 7.459 1.00 92.44 72 GLY A N 1
ATOM 560 C CA . GLY A 1 72 ? 2.450 9.862 8.107 1.00 92.44 72 GLY A CA 1
ATOM 561 C C . GLY A 1 72 ? 1.932 8.737 7.218 1.00 92.44 72 GLY A C 1
ATOM 562 O O . GLY A 1 72 ? 2.569 8.396 6.221 1.00 92.44 72 GLY A O 1
ATOM 563 N N . ILE A 1 73 ? 0.763 8.195 7.557 1.00 92.88 73 ILE A N 1
ATOM 564 C CA . ILE A 1 73 ? 0.042 7.209 6.745 1.00 92.88 73 ILE A CA 1
ATOM 565 C C . ILE A 1 73 ? -1.397 7.662 6.508 1.00 92.88 73 ILE A C 1
ATOM 567 O O . ILE A 1 73 ? -1.962 8.399 7.313 1.00 92.88 73 ILE A O 1
ATOM 571 N N . ALA A 1 74 ? -1.996 7.204 5.416 1.00 92.38 74 ALA A N 1
ATOM 572 C CA . ALA A 1 74 ? -3.407 7.404 5.127 1.00 92.38 74 ALA A CA 1
ATOM 573 C C . ALA A 1 74 ? -4.000 6.208 4.382 1.00 92.38 74 ALA A C 1
ATOM 575 O O . ALA A 1 74 ? -3.302 5.424 3.732 1.00 92.38 74 ALA A O 1
ATOM 576 N N . LEU A 1 75 ? -5.320 6.078 4.482 1.00 94.50 75 LEU A N 1
ATOM 577 C CA . LEU A 1 75 ? -6.079 5.034 3.811 1.00 94.50 75 LEU A CA 1
ATOM 578 C C . LEU A 1 75 ? -6.624 5.574 2.490 1.00 94.50 75 LEU A C 1
ATOM 580 O O . LEU A 1 75 ? -7.538 6.394 2.473 1.00 94.50 75 LEU A O 1
ATOM 584 N N . TYR A 1 76 ? -6.087 5.066 1.383 1.00 95.62 76 TYR A N 1
ATOM 585 C CA . TYR A 1 76 ? -6.587 5.330 0.037 1.00 95.62 76 TYR A CA 1
ATOM 586 C C . TYR A 1 76 ? -7.029 4.007 -0.596 1.00 95.62 76 TYR A C 1
ATOM 588 O O . TYR A 1 76 ? -6.210 3.356 -1.242 1.00 95.62 76 TYR A O 1
ATOM 596 N N . PRO A 1 77 ? -8.299 3.579 -0.440 1.00 94.12 77 PRO A N 1
ATOM 597 C CA . PRO A 1 77 ? -8.754 2.273 -0.926 1.00 94.12 77 PRO A CA 1
ATOM 598 C C . PRO A 1 77 ? -8.455 2.023 -2.410 1.00 94.12 77 PRO A C 1
ATOM 600 O O . PRO A 1 77 ? -7.975 0.953 -2.763 1.00 94.12 77 PRO A O 1
ATOM 603 N N . SER A 1 78 ? -8.647 3.025 -3.274 1.00 93.88 78 SER A N 1
ATOM 604 C CA . SER A 1 78 ? -8.305 2.916 -4.700 1.00 93.88 78 SER A CA 1
ATOM 605 C C . SER A 1 78 ? -6.794 2.850 -4.950 1.00 93.88 78 SER A C 1
ATOM 607 O O . SER A 1 78 ? -6.358 2.203 -5.895 1.00 93.88 78 SER A O 1
ATOM 609 N N . GLY A 1 79 ? -5.989 3.502 -4.106 1.00 94.94 79 GLY A N 1
ATOM 610 C CA . GLY A 1 79 ? -4.526 3.440 -4.166 1.00 94.94 79 GLY A CA 1
ATOM 611 C C . GLY A 1 79 ? -3.975 2.083 -3.732 1.00 94.94 79 GLY A C 1
ATOM 612 O O . GLY A 1 79 ? -3.042 1.578 -4.348 1.00 94.94 79 GLY A O 1
ATOM 613 N N . ALA A 1 80 ? -4.609 1.452 -2.741 1.00 96.06 80 ALA A N 1
ATOM 614 C CA . ALA A 1 80 ? -4.248 0.123 -2.248 1.00 96.06 80 ALA A CA 1
ATOM 615 C C . ALA A 1 80 ? -4.421 -0.999 -3.292 1.00 96.06 80 ALA A C 1
ATOM 617 O O . ALA A 1 80 ? -3.868 -2.081 -3.128 1.00 96.06 80 ALA A O 1
ATOM 618 N N . MET A 1 81 ? -5.155 -0.744 -4.380 1.00 96.50 81 MET A N 1
ATOM 619 C CA . MET A 1 81 ? -5.311 -1.685 -5.496 1.00 96.50 81 MET A CA 1
ATOM 620 C C . MET A 1 81 ? -4.089 -1.734 -6.430 1.00 96.50 81 MET A C 1
ATOM 622 O O . MET A 1 81 ? -4.022 -2.600 -7.301 1.00 96.50 81 MET A O 1
ATOM 626 N N . VAL A 1 82 ? -3.149 -0.790 -6.312 1.00 97.69 82 VAL A N 1
ATOM 627 C CA . VAL A 1 82 ? -2.015 -0.649 -7.236 1.00 97.69 82 VAL A CA 1
ATOM 628 C C . VAL A 1 82 ? -0.860 -1.530 -6.791 1.00 97.69 82 VAL A C 1
ATOM 630 O O . VAL A 1 82 ? -0.235 -1.257 -5.773 1.00 97.69 82 VAL A O 1
ATOM 633 N N . ASN A 1 83 ? -0.523 -2.538 -7.591 1.00 97.75 83 ASN A N 1
ATOM 634 C CA . ASN A 1 83 ? 0.498 -3.517 -7.234 1.00 97.75 83 ASN A CA 1
ATOM 635 C C . ASN A 1 83 ? 1.938 -2.989 -7.281 1.00 97.75 83 ASN A C 1
ATOM 637 O O . ASN A 1 83 ? 2.276 -1.955 -7.871 1.00 97.75 83 ASN A O 1
ATOM 641 N N . HIS A 1 84 ? 2.831 -3.777 -6.685 1.00 97.81 84 HIS A N 1
ATOM 642 C CA . HIS A 1 84 ? 4.258 -3.508 -6.672 1.00 97.81 84 HIS A CA 1
ATOM 643 C C . HIS A 1 84 ? 4.976 -3.926 -7.963 1.00 97.81 84 HIS A C 1
ATOM 645 O O . HIS A 1 84 ? 4.789 -5.027 -8.478 1.00 97.81 84 HIS A O 1
ATOM 651 N N . SER A 1 85 ? 5.959 -3.125 -8.376 1.00 97.81 85 SER A N 1
ATOM 652 C CA . SER A 1 85 ? 7.044 -3.557 -9.259 1.00 97.81 85 SER A CA 1
ATOM 653 C C . SER A 1 85 ? 8.380 -2.951 -8.817 1.00 97.81 85 SER A C 1
ATOM 655 O O . SER A 1 85 ? 8.454 -1.777 -8.455 1.00 97.81 85 SER A O 1
ATOM 657 N N . CYS A 1 86 ? 9.475 -3.719 -8.908 1.00 97.31 86 CYS A N 1
ATOM 658 C CA . CYS A 1 86 ? 10.838 -3.183 -8.755 1.00 97.31 86 CYS A CA 1
ATOM 659 C C . CYS A 1 86 ? 11.284 -2.336 -9.969 1.00 97.31 86 CYS A C 1
ATOM 661 O O . CYS A 1 86 ? 12.378 -1.768 -9.953 1.00 97.31 86 CYS A O 1
ATOM 663 N N . ASN A 1 87 ? 10.469 -2.279 -11.025 1.00 95.56 87 ASN A N 1
ATOM 664 C CA . ASN A 1 87 ? 10.566 -1.344 -12.145 1.00 95.56 87 ASN A CA 1
ATOM 665 C C . ASN A 1 87 ? 9.179 -0.706 -12.374 1.00 95.56 87 ASN A C 1
ATOM 667 O O . ASN A 1 87 ? 8.443 -1.129 -13.282 1.00 95.56 87 ASN A O 1
ATOM 671 N N . PRO A 1 88 ? 8.757 0.206 -11.480 1.00 97.12 88 PRO A N 1
ATOM 672 C CA . PRO A 1 88 ? 7.389 0.704 -11.449 1.00 97.12 88 PRO A CA 1
ATOM 673 C C . PRO A 1 88 ? 7.027 1.461 -12.729 1.00 97.12 88 PRO A C 1
ATOM 675 O O . PRO A 1 88 ? 7.886 1.888 -13.504 1.00 97.12 88 PRO A O 1
ATOM 678 N N . SER A 1 89 ? 5.733 1.576 -13.007 1.00 97.88 89 SER A N 1
ATOM 679 C CA . SER A 1 89 ? 5.239 2.437 -14.087 1.00 97.88 89 SER A CA 1
ATOM 680 C C . SER A 1 89 ? 4.905 3.835 -13.596 1.00 97.88 89 SER A C 1
ATOM 682 O O . SER A 1 89 ? 4.910 4.763 -14.401 1.00 97.88 89 SER A O 1
ATOM 684 N N . CYS A 1 90 ? 4.614 3.974 -12.302 1.00 97.44 90 CYS A N 1
ATOM 685 C CA . CYS A 1 90 ? 4.175 5.211 -11.685 1.00 97.44 90 CYS A CA 1
ATOM 686 C C . CYS A 1 90 ? 4.998 5.535 -10.435 1.00 97.44 90 CYS A C 1
ATOM 688 O O . CYS A 1 90 ? 5.436 4.640 -9.709 1.00 97.44 90 CYS A O 1
ATOM 690 N N . ILE A 1 91 ? 5.127 6.828 -10.154 1.00 94.94 91 ILE A N 1
ATOM 691 C CA . ILE A 1 91 ? 5.335 7.337 -8.796 1.00 94.94 91 ILE A CA 1
ATOM 692 C C . ILE A 1 91 ? 3.997 7.731 -8.197 1.00 94.94 91 ILE A C 1
ATOM 694 O O . ILE A 1 91 ? 3.008 7.906 -8.912 1.00 94.94 91 ILE A O 1
ATOM 698 N N . TRP A 1 92 ? 3.986 7.894 -6.882 1.00 95.25 92 TRP A N 1
ATOM 699 C CA . TRP A 1 92 ? 2.846 8.428 -6.164 1.00 95.25 92 TRP A CA 1
ATOM 700 C C . TRP A 1 92 ? 3.276 9.569 -5.239 1.00 95.25 92 TRP A C 1
ATOM 702 O O . TRP A 1 92 ? 4.421 9.616 -4.796 1.00 95.25 92 TRP A O 1
ATOM 712 N N . PHE A 1 93 ? 2.365 10.497 -4.971 1.00 95.56 93 PHE A N 1
ATOM 713 C CA . PHE A 1 93 ? 2.515 11.559 -3.971 1.00 95.56 93 PHE A CA 1
ATOM 714 C C . PHE A 1 93 ? 1.132 12.087 -3.578 1.00 95.56 93 PHE A C 1
ATOM 716 O O . PHE A 1 93 ? 0.120 11.710 -4.171 1.00 95.56 93 PHE A O 1
ATOM 723 N N . VAL A 1 94 ? 1.080 12.967 -2.583 1.00 95.12 94 VAL A N 1
ATOM 724 C CA . VAL A 1 94 ? -0.157 13.583 -2.100 1.00 95.12 94 VAL A CA 1
ATOM 725 C C . VAL A 1 94 ? -0.201 15.059 -2.482 1.00 95.12 94 VAL A C 1
ATOM 727 O O . VAL A 1 94 ? 0.713 15.825 -2.161 1.00 95.12 94 VAL A O 1
ATOM 730 N N . ARG A 1 95 ? -1.289 15.462 -3.147 1.00 94.12 95 ARG A N 1
ATOM 731 C CA . ARG A 1 95 ? -1.586 16.845 -3.547 1.00 94.12 95 ARG A CA 1
ATOM 732 C C . ARG A 1 95 ? -2.954 17.237 -3.001 1.00 94.12 95 ARG A C 1
ATOM 734 O O . ARG A 1 95 ? -3.964 16.687 -3.424 1.00 94.12 95 ARG A O 1
ATOM 741 N N . GLY A 1 96 ? -2.989 18.177 -2.055 1.00 90.56 96 GLY A N 1
ATOM 742 C CA . GLY A 1 96 ? -4.251 18.651 -1.470 1.00 90.56 96 GLY A CA 1
ATOM 743 C C . GLY A 1 96 ? -5.098 17.533 -0.846 1.00 90.56 96 GLY A C 1
ATOM 744 O O . GLY A 1 96 ? -6.311 17.529 -1.001 1.00 90.56 96 GLY A O 1
ATOM 745 N N . GLY A 1 97 ? -4.461 16.541 -0.214 1.00 89.00 97 GLY A N 1
ATOM 746 C CA . GLY A 1 97 ? -5.136 15.375 0.375 1.00 89.00 97 GLY A CA 1
ATOM 747 C C . GLY A 1 97 ? -5.470 14.247 -0.609 1.00 89.00 97 GLY A C 1
ATOM 748 O O . GLY A 1 97 ? -5.820 13.152 -0.173 1.00 89.00 97 GLY A O 1
ATOM 749 N N . LEU A 1 98 ? -5.303 14.462 -1.916 1.00 93.88 98 LEU A N 1
ATOM 750 C CA . LEU A 1 98 ? -5.512 13.441 -2.941 1.00 93.88 98 LEU A CA 1
ATOM 751 C C . LEU A 1 98 ? -4.234 12.639 -3.183 1.00 93.88 98 LEU A C 1
ATOM 753 O O . LEU A 1 98 ? -3.167 13.222 -3.384 1.00 93.88 98 LEU A O 1
ATOM 757 N N . LEU A 1 99 ? -4.358 11.312 -3.235 1.00 95.88 99 LEU A N 1
ATOM 758 C CA . LEU A 1 99 ? -3.306 10.444 -3.754 1.00 95.88 99 LEU A CA 1
ATOM 759 C C . LEU A 1 99 ? -3.250 10.578 -5.279 1.00 95.88 99 LEU A C 1
ATOM 761 O O . LEU A 1 99 ? -4.219 10.281 -5.977 1.00 95.88 99 LEU A O 1
ATOM 765 N N . VAL A 1 100 ? -2.100 10.995 -5.792 1.00 96.56 100 VAL A N 1
ATOM 766 C CA . VAL A 1 100 ? -1.840 11.140 -7.223 1.00 96.56 100 VAL A CA 1
ATOM 767 C C . VAL A 1 100 ? -0.886 10.041 -7.661 1.00 96.56 100 VAL A C 1
ATOM 769 O O . VAL A 1 100 ? 0.163 9.861 -7.050 1.00 96.56 100 VAL A O 1
ATOM 772 N N . LEU A 1 101 ? -1.236 9.335 -8.738 1.00 96.81 101 LEU A N 1
ATOM 773 C CA . LEU A 1 101 ? -0.343 8.427 -9.455 1.00 96.81 101 LEU A CA 1
ATOM 774 C C . LEU A 1 101 ? 0.107 9.102 -10.744 1.00 96.81 101 LEU A C 1
ATOM 776 O O . LEU A 1 101 ? -0.712 9.410 -11.607 1.00 96.81 101 LEU A O 1
ATOM 780 N N . GLU A 1 102 ? 1.410 9.302 -10.886 1.00 96.19 102 GLU A N 1
ATOM 781 C CA . GLU A 1 102 ? 2.000 9.902 -12.076 1.00 96.19 102 GLU A CA 1
ATOM 782 C C . GLU A 1 102 ? 2.848 8.870 -12.813 1.00 96.19 102 GLU A C 1
ATOM 784 O O . GLU A 1 102 ? 3.782 8.291 -12.252 1.00 96.19 102 GLU A O 1
ATOM 789 N N . ALA A 1 103 ? 2.513 8.631 -14.081 1.00 97.25 103 ALA A N 1
ATOM 790 C CA . ALA A 1 103 ? 3.248 7.704 -14.925 1.00 97.25 103 ALA A CA 1
ATOM 791 C C . ALA A 1 103 ? 4.662 8.237 -15.207 1.00 97.25 103 ALA A C 1
ATOM 793 O O . ALA A 1 103 ? 4.833 9.338 -15.721 1.00 97.25 103 ALA A O 1
ATOM 794 N N . GLN A 1 104 ? 5.678 7.422 -14.927 1.00 94.69 104 GLN A N 1
ATOM 795 C CA . GLN A 1 104 ? 7.086 7.731 -15.209 1.00 94.69 104 GLN A CA 1
ATOM 796 C C . GLN A 1 104 ? 7.560 7.197 -16.561 1.00 94.69 104 GLN A C 1
ATOM 798 O O . GLN A 1 104 ? 8.672 7.468 -17.006 1.00 94.69 104 GLN A O 1
ATOM 803 N N . ARG A 1 105 ? 6.727 6.384 -17.206 1.00 93.94 105 ARG A N 1
ATOM 804 C CA . ARG A 1 105 ? 6.979 5.798 -18.518 1.00 93.94 105 ARG A CA 1
ATOM 805 C C . ARG A 1 105 ? 5.662 5.587 -19.236 1.00 93.94 105 ARG A C 1
ATOM 807 O O . ARG A 1 105 ? 4.604 5.521 -18.614 1.00 93.94 105 ARG A O 1
ATOM 814 N N . ARG A 1 106 ? 5.725 5.426 -20.556 1.00 95.38 106 ARG A N 1
ATOM 815 C CA . ARG A 1 106 ? 4.540 5.110 -21.355 1.00 95.38 106 ARG A CA 1
ATOM 816 C C . ARG A 1 106 ? 3.934 3.781 -20.895 1.00 95.38 106 ARG A C 1
ATOM 818 O O . ARG A 1 106 ? 4.615 2.755 -20.899 1.00 95.38 106 ARG A O 1
ATOM 825 N N . VAL A 1 107 ? 2.647 3.798 -20.560 1.00 95.75 107 VAL A N 1
ATOM 826 C CA . VAL A 1 107 ? 1.855 2.600 -20.256 1.00 95.75 107 VAL A CA 1
ATOM 827 C C . VAL A 1 107 ? 0.874 2.384 -21.402 1.00 95.75 107 VAL A C 1
ATOM 829 O O . VAL A 1 107 ? 0.168 3.303 -21.812 1.00 95.75 107 VAL A O 1
ATOM 832 N N . ARG A 1 108 ? 0.876 1.183 -21.987 1.00 95.44 108 ARG A N 1
ATOM 833 C CA . ARG A 1 108 ? -0.077 0.828 -23.047 1.00 95.44 108 ARG A CA 1
ATOM 834 C C . ARG A 1 108 ? -1.461 0.616 -22.437 1.00 95.44 108 ARG A C 1
ATOM 836 O O . ARG A 1 108 ? -1.568 0.197 -21.289 1.00 95.44 108 ARG A O 1
ATOM 843 N N . ARG A 1 109 ? -2.520 0.850 -23.216 1.00 96.19 109 ARG A N 1
ATOM 844 C CA . ARG A 1 109 ? -3.890 0.512 -22.806 1.00 96.19 109 ARG A CA 1
ATOM 845 C C . ARG A 1 109 ? -3.961 -0.964 -22.393 1.00 96.19 109 ARG A C 1
ATOM 847 O O . ARG A 1 109 ? -3.436 -1.815 -23.103 1.00 96.19 109 ARG A O 1
ATOM 854 N N . GLY A 1 110 ? -4.591 -1.237 -21.251 1.00 96.31 110 GLY A N 1
ATOM 855 C CA . GLY A 1 110 ? -4.661 -2.577 -20.656 1.00 96.31 110 GLY A CA 1
ATOM 856 C C . GLY A 1 110 ? -3.399 -3.008 -19.897 1.00 96.31 110 GLY A C 1
ATOM 857 O O . GLY A 1 110 ? -3.404 -4.066 -19.283 1.00 96.31 110 GLY A O 1
ATOM 858 N N . GLY A 1 111 ? -2.330 -2.206 -19.915 1.00 95.44 111 GLY A N 1
ATOM 859 C CA . GLY A 1 111 ? -1.150 -2.430 -19.088 1.00 95.44 111 GLY A CA 1
ATOM 860 C C . GLY A 1 111 ? -1.404 -2.058 -17.629 1.00 95.44 111 GLY A C 1
ATOM 861 O O . GLY A 1 111 ? -2.077 -1.071 -17.338 1.00 95.44 111 GLY A O 1
ATOM 862 N N . GLU A 1 112 ? -0.831 -2.839 -16.719 1.00 96.56 112 GLU A N 1
ATOM 863 C CA . GLU A 1 112 ? -0.940 -2.611 -15.282 1.00 96.56 112 GLU A CA 1
ATOM 864 C C . GLU A 1 112 ? -0.169 -1.357 -14.842 1.00 96.56 112 GLU A C 1
ATOM 866 O O . GLU A 1 112 ? 0.973 -1.121 -15.259 1.00 96.56 112 GLU A O 1
ATOM 871 N N . LEU A 1 113 ? -0.791 -0.569 -13.964 1.00 97.56 113 LEU A N 1
ATOM 872 C CA . LEU A 1 113 ? -0.115 0.492 -13.230 1.00 97.56 113 LEU A CA 1
ATOM 873 C C . LEU A 1 113 ? 0.513 -0.103 -11.973 1.00 97.56 113 LEU A C 1
ATOM 875 O O . LEU A 1 113 ? -0.147 -0.808 -11.218 1.00 97.56 113 LEU A O 1
ATOM 879 N N . THR A 1 114 ? 1.787 0.193 -11.747 1.00 98.25 114 THR A N 1
ATOM 880 C CA . THR A 1 114 ? 2.566 -0.351 -10.633 1.00 98.25 114 THR A CA 1
ATOM 881 C C . THR A 1 114 ? 3.383 0.735 -9.951 1.00 98.25 114 THR A C 1
ATOM 883 O O . THR A 1 114 ? 3.872 1.660 -10.609 1.00 98.25 114 THR A O 1
ATOM 886 N N . ILE A 1 115 ? 3.578 0.583 -8.642 1.00 97.31 115 ILE A N 1
ATOM 887 C CA . ILE A 1 115 ? 4.390 1.470 -7.801 1.00 97.31 115 ILE A CA 1
ATOM 888 C C . ILE A 1 115 ? 5.498 0.696 -7.074 1.00 97.31 115 ILE A C 1
ATOM 890 O O . ILE A 1 115 ? 5.534 -0.536 -7.040 1.00 97.31 115 ILE A O 1
ATOM 894 N N . ALA A 1 116 ? 6.434 1.418 -6.466 1.00 95.81 116 ALA A N 1
ATOM 895 C CA . ALA A 1 116 ? 7.370 0.834 -5.516 1.00 95.81 116 ALA A CA 1
ATOM 896 C C . ALA A 1 116 ? 6.742 0.848 -4.112 1.00 95.81 116 ALA A C 1
ATOM 898 O O . ALA A 1 116 ? 6.435 1.920 -3.601 1.00 95.81 116 ALA A O 1
ATOM 899 N N . TYR A 1 117 ? 6.561 -0.319 -3.485 1.00 95.94 117 TYR A N 1
ATOM 900 C CA . TYR A 1 117 ? 6.099 -0.399 -2.091 1.00 95.94 117 TYR A CA 1
ATOM 901 C C . TYR A 1 117 ? 7.218 -0.075 -1.104 1.00 95.94 117 TYR A C 1
ATOM 903 O O . TYR A 1 117 ? 6.970 0.413 -0.011 1.00 95.94 117 TYR A O 1
ATOM 911 N N . LEU A 1 118 ? 8.460 -0.371 -1.491 1.00 93.50 118 LEU A N 1
ATOM 912 C CA . LEU A 1 118 ? 9.661 -0.156 -0.696 1.00 93.50 118 LEU A CA 1
ATOM 913 C C . LEU A 1 118 ? 10.733 0.510 -1.566 1.00 93.50 118 LEU A C 1
ATOM 915 O O . LEU A 1 118 ? 10.733 0.305 -2.788 1.00 93.50 118 LEU A O 1
ATOM 919 N N . PRO A 1 119 ? 11.696 1.230 -0.962 1.00 91.69 119 PRO A N 1
ATOM 920 C CA . PRO A 1 119 ? 12.843 1.764 -1.685 1.00 91.69 119 PRO A CA 1
ATOM 921 C C . PRO A 1 119 ? 13.588 0.682 -2.482 1.00 91.69 119 PRO A C 1
ATOM 923 O O . PRO A 1 119 ? 13.996 -0.354 -1.945 1.00 91.69 119 PRO A O 1
ATOM 926 N N . ILE A 1 120 ? 13.786 0.930 -3.779 1.00 92.88 120 ILE A N 1
ATOM 927 C CA . ILE A 1 120 ? 14.385 -0.026 -4.719 1.00 92.88 120 ILE A CA 1
ATOM 928 C C . ILE A 1 120 ? 15.916 0.085 -4.649 1.00 92.88 120 ILE A C 1
ATOM 930 O O . ILE A 1 120 ? 16.566 0.642 -5.533 1.00 92.88 120 ILE A O 1
ATOM 934 N N . HIS A 1 121 ? 16.500 -0.459 -3.582 1.00 91.38 121 HIS A N 1
ATOM 935 C CA . HIS A 1 121 ? 17.949 -0.507 -3.366 1.00 91.38 121 HIS A CA 1
ATOM 936 C C . HIS A 1 121 ? 18.449 -1.951 -3.232 1.00 91.38 121 HIS A C 1
ATOM 938 O O . HIS A 1 121 ? 17.709 -2.834 -2.800 1.00 91.38 121 HIS A O 1
ATOM 944 N N . GLY A 1 122 ? 19.721 -2.177 -3.565 1.00 94.06 122 GLY A N 1
ATOM 945 C CA . GLY A 1 122 ? 20.364 -3.490 -3.476 1.00 94.06 122 GLY A CA 1
ATOM 946 C C . GLY A 1 122 ? 20.035 -4.445 -4.631 1.00 94.06 122 GLY A C 1
ATOM 947 O O . GLY A 1 122 ? 19.295 -4.115 -5.567 1.00 94.06 122 GLY A O 1
ATOM 948 N N . ASN A 1 123 ? 20.618 -5.643 -4.561 1.00 96.50 123 ASN A N 1
ATOM 949 C CA . ASN A 1 123 ? 20.432 -6.714 -5.542 1.00 96.50 123 ASN A CA 1
ATOM 950 C C . ASN A 1 123 ? 19.042 -7.375 -5.429 1.00 96.50 123 ASN A C 1
ATOM 952 O O . ASN A 1 123 ? 18.206 -6.995 -4.604 1.00 96.50 123 ASN A O 1
ATOM 956 N N . ARG A 1 124 ? 18.762 -8.326 -6.323 1.00 96.81 124 ARG A N 1
ATOM 957 C CA . ARG A 1 124 ? 17.466 -9.009 -6.422 1.00 96.81 124 ARG A CA 1
ATOM 958 C C . ARG A 1 124 ? 17.089 -9.691 -5.110 1.00 96.81 124 ARG A C 1
ATOM 960 O O . ARG A 1 124 ? 15.968 -9.513 -4.643 1.00 96.81 124 ARG A O 1
ATOM 967 N N . GLU A 1 125 ? 18.029 -10.399 -4.505 1.00 97.31 125 GLU A N 1
ATOM 968 C CA . GLU A 1 125 ? 17.852 -11.186 -3.286 1.00 97.31 125 GLU A CA 1
ATOM 969 C C . GLU A 1 125 ? 17.435 -10.283 -2.121 1.00 97.31 125 GLU A C 1
ATOM 971 O O . GLU A 1 125 ? 16.434 -10.548 -1.454 1.00 97.31 125 GLU A O 1
ATOM 976 N N . VAL A 1 126 ? 18.129 -9.153 -1.943 1.00 97.44 126 VAL A N 1
ATOM 977 C CA . VAL A 1 126 ? 17.813 -8.164 -0.902 1.00 97.44 126 VAL A CA 1
ATOM 978 C C . VAL A 1 126 ? 16.419 -7.573 -1.103 1.00 97.44 126 VAL A C 1
ATOM 980 O O . VAL A 1 126 ? 15.657 -7.448 -0.141 1.00 97.44 126 VAL A O 1
ATOM 983 N N . ARG A 1 127 ? 16.046 -7.225 -2.342 1.00 97.44 127 ARG A N 1
ATOM 984 C CA . ARG A 1 127 ? 14.706 -6.686 -2.630 1.00 97.44 127 ARG A CA 1
ATOM 985 C C . ARG A 1 127 ? 13.609 -7.716 -2.355 1.00 97.44 127 ARG A C 1
ATOM 987 O O . ARG A 1 127 ? 12.629 -7.375 -1.698 1.00 97.44 127 ARG A O 1
ATOM 994 N N . GLN A 1 128 ? 13.790 -8.965 -2.792 1.00 97.69 128 GLN A N 1
ATOM 995 C CA . GLN A 1 128 ? 12.837 -10.054 -2.542 1.00 97.69 128 GLN A CA 1
ATOM 996 C C . GLN A 1 128 ? 12.671 -10.327 -1.049 1.00 97.69 128 GLN A C 1
ATOM 998 O O . GLN A 1 128 ? 11.549 -10.440 -0.567 1.00 97.69 128 GLN A O 1
ATOM 1003 N N . GLN A 1 129 ? 13.772 -10.379 -0.295 1.00 97.88 129 GLN A N 1
ATOM 1004 C CA . GLN A 1 129 ? 13.726 -10.614 1.145 1.00 97.88 129 GLN A CA 1
ATOM 1005 C C . GLN A 1 129 ? 12.967 -9.500 1.875 1.00 97.88 129 GLN A C 1
ATOM 1007 O O . GLN A 1 129 ? 12.123 -9.788 2.724 1.00 97.88 129 GLN A O 1
ATOM 1012 N N . ARG A 1 130 ? 13.236 -8.230 1.540 1.00 97.38 130 ARG A N 1
ATOM 1013 C CA . ARG A 1 130 ? 12.541 -7.078 2.138 1.00 97.38 130 ARG A CA 1
ATOM 1014 C C . ARG A 1 130 ? 11.047 -7.105 1.833 1.00 97.38 130 ARG A C 1
ATOM 1016 O O . ARG A 1 130 ? 10.241 -6.939 2.743 1.00 97.38 130 ARG A O 1
ATOM 1023 N N . LEU A 1 131 ? 10.688 -7.362 0.579 1.00 97.19 131 LEU A N 1
ATOM 1024 C CA . LEU A 1 131 ? 9.298 -7.411 0.144 1.00 97.19 131 LEU A CA 1
ATOM 1025 C C . LEU A 1 131 ? 8.542 -8.588 0.765 1.00 97.19 131 LEU A C 1
ATOM 1027 O O . LEU A 1 131 ? 7.448 -8.399 1.283 1.00 97.19 131 LEU A O 1
ATOM 1031 N N . ARG A 1 132 ? 9.152 -9.777 0.813 1.00 97.12 132 ARG A N 1
ATOM 1032 C CA . ARG A 1 132 ? 8.574 -10.948 1.480 1.00 97.12 132 ARG A CA 1
ATOM 1033 C C . ARG A 1 132 ? 8.387 -10.702 2.976 1.00 97.12 132 ARG A C 1
ATOM 1035 O O . ARG A 1 132 ? 7.359 -11.083 3.520 1.00 97.12 132 ARG A O 1
ATOM 1042 N N . LYS A 1 133 ? 9.350 -10.051 3.637 1.00 96.50 133 LYS A N 1
ATOM 1043 C CA . LYS A 1 133 ? 9.250 -9.717 5.065 1.00 96.50 133 LYS A CA 1
ATOM 1044 C C . LYS A 1 133 ? 8.124 -8.717 5.348 1.00 96.50 133 LYS A C 1
ATOM 1046 O O . LYS A 1 133 ? 7.447 -8.864 6.356 1.00 96.50 133 LYS A O 1
ATOM 1051 N N . ALA A 1 134 ? 7.948 -7.712 4.493 1.00 94.00 134 ALA A N 1
ATOM 1052 C CA . ALA A 1 134 ? 6.971 -6.646 4.712 1.00 94.00 134 ALA A CA 1
ATOM 1053 C C . ALA A 1 134 ? 5.558 -6.983 4.200 1.00 94.00 134 ALA A C 1
ATOM 1055 O O . ALA A 1 134 ? 4.588 -6.569 4.817 1.00 94.00 134 ALA A O 1
ATOM 1056 N N . PHE A 1 135 ? 5.436 -7.737 3.101 1.00 95.19 135 PHE A N 1
ATOM 1057 C CA . PHE A 1 135 ? 4.168 -7.960 2.388 1.00 95.19 135 PHE A CA 1
ATOM 1058 C C . PHE A 1 135 ? 3.868 -9.432 2.068 1.00 95.19 135 PHE A C 1
ATOM 1060 O O . PHE A 1 135 ? 2.815 -9.737 1.519 1.00 95.19 135 PHE A O 1
ATOM 1067 N N . GLY A 1 136 ? 4.774 -10.364 2.371 1.00 95.88 136 GLY A N 1
ATOM 1068 C CA . GLY A 1 136 ? 4.496 -11.800 2.261 1.00 95.88 136 GLY A CA 1
ATOM 1069 C C . GLY A 1 136 ? 4.516 -12.398 0.849 1.00 95.88 136 GLY A C 1
ATOM 1070 O O . GLY A 1 136 ? 4.171 -13.567 0.707 1.00 95.88 136 GLY A O 1
ATOM 1071 N N . PHE A 1 137 ? 4.950 -11.668 -0.188 1.00 97.19 137 PHE A N 1
ATOM 1072 C CA . PHE A 1 137 ? 4.986 -12.173 -1.572 1.00 97.19 137 PHE A CA 1
ATOM 1073 C C . PHE A 1 137 ? 6.364 -12.053 -2.242 1.00 97.19 137 PHE A C 1
ATOM 1075 O O . PHE A 1 137 ? 7.241 -11.320 -1.781 1.00 97.19 137 PHE A O 1
ATOM 1082 N N . HIS A 1 138 ? 6.540 -12.775 -3.355 1.00 97.44 138 HIS A N 1
ATOM 1083 C CA . HIS A 1 138 ? 7.710 -12.677 -4.233 1.00 97.44 138 HIS A CA 1
ATOM 1084 C C . HIS A 1 138 ? 7.382 -11.820 -5.459 1.00 97.44 138 HIS A C 1
ATOM 1086 O O . HIS A 1 138 ? 6.396 -12.062 -6.151 1.00 97.44 138 HIS A O 1
ATOM 1092 N N . CYS A 1 139 ? 8.219 -10.829 -5.761 1.00 97.94 139 CYS A N 1
ATOM 1093 C CA . CYS A 1 139 ? 8.032 -9.985 -6.937 1.00 97.94 139 CYS A CA 1
ATOM 1094 C C . CYS A 1 139 ? 8.440 -10.730 -8.215 1.00 97.94 139 CYS A C 1
ATOM 1096 O O . CYS A 1 139 ? 9.595 -11.130 -8.350 1.00 97.94 139 CYS A O 1
ATOM 1098 N N . ALA A 1 140 ? 7.532 -10.832 -9.184 1.00 96.88 140 ALA A N 1
ATOM 1099 C CA . ALA A 1 140 ? 7.794 -11.434 -10.495 1.00 96.88 140 ALA A CA 1
ATOM 1100 C C . ALA A 1 140 ? 7.960 -10.393 -11.623 1.00 96.88 140 ALA A C 1
ATOM 1102 O O . ALA A 1 140 ? 7.815 -10.714 -12.798 1.00 96.88 140 ALA A O 1
ATOM 1103 N N . CYS A 1 141 ? 8.238 -9.124 -11.292 1.00 96.81 141 CYS A N 1
ATOM 1104 C CA . CYS A 1 141 ? 8.410 -8.085 -12.312 1.00 96.81 141 CYS A CA 1
ATOM 1105 C C . CYS A 1 141 ? 9.644 -8.344 -13.196 1.00 96.81 141 CYS A C 1
ATOM 1107 O O . CYS A 1 141 ? 10.576 -9.036 -12.786 1.00 96.81 141 CYS A O 1
ATOM 1109 N N . ALA A 1 142 ? 9.712 -7.689 -14.360 1.00 93.38 142 ALA A N 1
ATOM 1110 C CA . ALA A 1 142 ? 10.813 -7.850 -15.317 1.00 93.38 142 ALA A CA 1
ATOM 1111 C C . ALA A 1 142 ? 12.216 -7.679 -14.695 1.00 93.38 142 ALA A C 1
ATOM 1113 O O . ALA A 1 142 ? 13.121 -8.440 -15.007 1.00 93.38 142 ALA A O 1
ATOM 1114 N N . LYS A 1 143 ? 12.395 -6.742 -13.750 1.00 94.56 143 LYS A N 1
ATOM 1115 C CA . LYS A 1 143 ? 13.685 -6.524 -13.059 1.00 94.56 143 LYS A CA 1
ATOM 1116 C C . LYS A 1 143 ? 14.072 -7.659 -12.098 1.00 94.56 143 LYS A C 1
ATOM 1118 O O . LYS A 1 143 ? 15.224 -7.752 -11.693 1.00 94.56 143 LYS A O 1
ATOM 1123 N N . CYS A 1 144 ? 13.109 -8.461 -11.658 1.00 96.12 144 CYS A N 1
ATOM 1124 C CA . CYS A 1 144 ? 13.339 -9.622 -10.796 1.00 96.12 144 CYS A CA 1
ATOM 1125 C C . CYS A 1 144 ? 13.338 -10.949 -11.570 1.00 96.12 144 CYS A C 1
ATOM 1127 O O . CYS A 1 1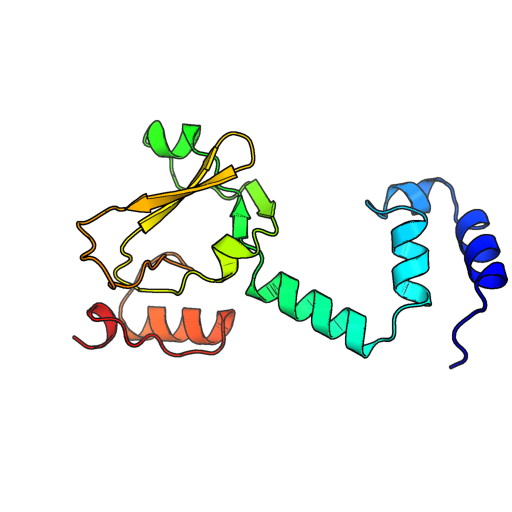44 ? 13.714 -11.964 -10.985 1.00 96.12 144 CYS A O 1
ATOM 1129 N N . ALA A 1 145 ? 12.887 -10.941 -12.827 1.00 92.69 145 ALA A N 1
ATOM 1130 C CA . ALA A 1 145 ? 12.916 -12.085 -13.734 1.00 92.69 145 ALA A CA 1
ATOM 1131 C C . ALA A 1 145 ? 14.185 -12.130 -14.605 1.00 92.69 145 ALA A C 1
ATOM 1133 O O . ALA A 1 145 ? 14.541 -13.206 -15.076 1.00 92.69 145 ALA A O 1
ATOM 1134 N N . ALA A 1 146 ? 14.824 -10.976 -14.819 1.00 77.44 146 ALA A N 1
ATOM 1135 C CA . ALA A 1 146 ? 16.124 -10.847 -15.472 1.00 77.44 146 ALA A CA 1
ATOM 1136 C C . ALA A 1 146 ? 17.291 -11.277 -14.571 1.00 77.44 146 ALA A C 1
ATOM 1138 O O . ALA A 1 146 ? 17.132 -11.232 -13.324 1.00 77.44 146 ALA A O 1
#

Foldseek 3Di:
DDQDDPVVLVVVLVPDDPVVLVVPVCGSVVSCCVRNPDPVVVVVVVVCCQLQWDFAFAVPCVVVVHDGDGPGTDHDPVNSVAAADLPFQWDWHDDPNDIDTDGPDDADVVGGGHYHPDPNDDDLVVSQVVCCVRHNDGHPHPRNVD

pLDDT: mean 86.41, std 13.47, range [45.38, 98.25]

Secondary structure (DSSP, 8-state):
-PPPPHHHHHHHHHTS-HHHHHHSTTHHHHHHHHHHS-HHHHHHHHHHHHHHPEE--BHHHHHTTPPP----EE--TTGGG-EE-SS-SEEEEEETTEEEEEESS---TTPPPEE-SS---S-HHHHHHHHHHHHS----SHHHH-

Sequence (146 aa):
MLTPSEQDLDAMVEALPAWRGQQLEGGANAVRLLFTARRDEIYHLLCRIAFNAMALVPEAPLRAGGRWRETGIALYPSGAMVNHSCNPSCIWFVRGGLLVLEAQRRVRRGGELTIAYLPIHGNREVRQQRLRKAFGFHCACAKCAA

Organism: Symbiodinium pilosum (NCBI:txid2952)